Protein AF-A0A941TPF6-F1 (afdb_monomer)

Foldseek 3Di:
DADPVGAEDECAQLAAEPCCLVVVDHDPDDPDSVVSVVSSVVVVVVVVVVYHYDHHHYPVSVVPADDPPDDSD

Solvent-accessible surface area (backbone atoms only — not comparable to full-atom values): 4439 Å² total; per-residue (Å²): 91,81,52,98,93,44,42,38,41,81,42,40,86,70,28,39,32,70,58,29,62,75,68,65,49,72,68,95,78,67,95,51,68,66,62,44,51,53,48,38,52,52,52,52,53,43,40,75,73,64,30,47,75,43,55,47,68,30,68,76,66,52,72,77,49,58,55,86,92,46,68,78,116

Nearest PDB structures (foldseek):
  5eh9-assembly1_A  TM=8.612E-01  e=3.701E-04  Bacillus thuringiensis serovar kurstaki
  5eht-assembly1_A  TM=8.667E-01  e=4.860E-04  Bacillus thuringiensis
  4j5h-assembly1_A  TM=8.666E-01  e=6.381E-04  Bacillus thuringiensis
  2br6-assembly1_A  TM=8.637E-01  e=6.381E-04  Bacillus thuringiensis
  2btn-assembly1_A  TM=8.655E-01  e=7.827E-04  Bacillus thuringiensis

pLDDT: mean 93.16, std 4.24, range [78.12, 97.88]

Mean predicted aligned error: 2.98 Å

Radius of gyration: 12.85 Å; Cα contacts (8 Å, |Δi|>4): 81; chains: 1; bounding box: 31×24×36 Å

Secondary structure (DSSP, 8-state):
-EETTEEEEEEETT-SSHHHHHS----S--S-HHHHHHHHHHHHHHHHTTPEEEESS-HHHHHTSPPTTS---

Sequence (73 aa):
VRTEKGEVVLTGDACYFCRTLRER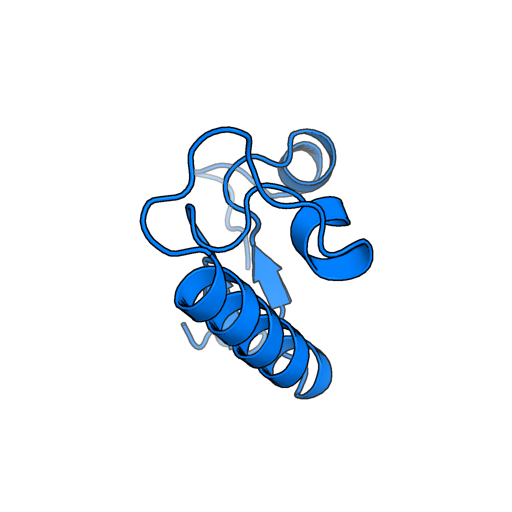RLPRFVFDRSAMLESLDRLAALEQGGAKLFFGHDPDFWKDVPQAPVPAF

Structure (mmCIF, N/CA/C/O backbone):
data_AF-A0A941TPF6-F1
#
_entry.id   AF-A0A941TPF6-F1
#
loop_
_atom_site.group_PDB
_atom_site.id
_atom_site.type_symbol
_atom_site.label_atom_id
_atom_site.label_alt_id
_atom_site.label_comp_id
_atom_site.label_asym_id
_atom_site.label_entity_id
_atom_site.label_seq_id
_atom_site.pdbx_PDB_ins_code
_atom_site.Cartn_x
_atom_site.Cartn_y
_atom_site.Cartn_z
_atom_site.occupancy
_atom_site.B_iso_or_equiv
_atom_site.auth_seq_id
_atom_site.auth_comp_id
_atom_site.auth_asym_id
_atom_site.auth_atom_id
_atom_site.pdbx_PDB_model_num
ATOM 1 N N . VAL A 1 1 ? 4.024 3.201 11.168 1.00 89.44 1 VAL A N 1
ATOM 2 C C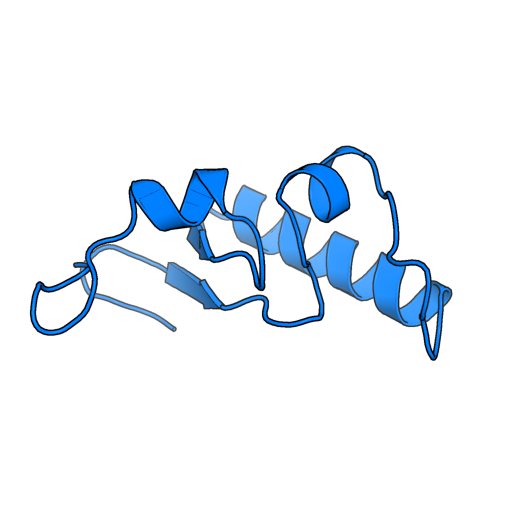A . VAL A 1 1 ? 3.279 3.969 12.191 1.00 89.44 1 VAL A CA 1
ATOM 3 C C . VAL A 1 1 ? 2.660 2.979 13.152 1.00 89.44 1 VAL A C 1
ATOM 5 O O . VAL A 1 1 ? 2.060 2.015 12.699 1.00 89.44 1 VAL A O 1
ATOM 8 N N . ARG A 1 2 ? 2.837 3.170 14.459 1.00 92.62 2 ARG A N 1
ATOM 9 C CA . ARG A 1 2 ? 2.210 2.311 15.468 1.00 92.62 2 ARG A CA 1
ATOM 10 C C . ARG A 1 2 ?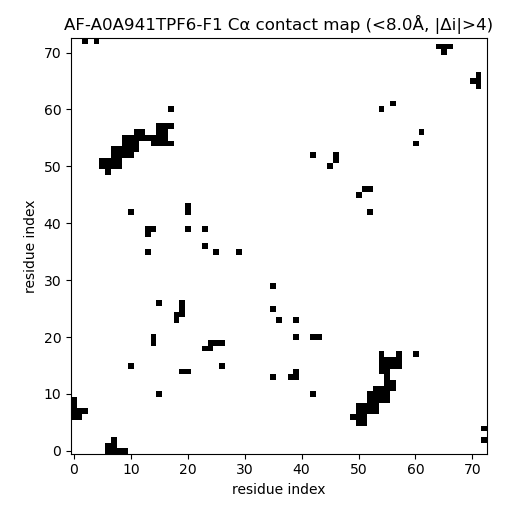 0.960 3.000 15.990 1.00 92.62 2 ARG A C 1
ATOM 12 O O . ARG A 1 2 ? 1.008 4.180 16.317 1.00 92.62 2 ARG A O 1
ATOM 19 N N . THR A 1 3 ? -0.136 2.261 16.017 1.00 90.56 3 THR A N 1
ATOM 20 C CA . THR A 1 3 ? -1.441 2.694 16.517 1.00 90.56 3 THR A CA 1
ATOM 21 C C . THR A 1 3 ? -1.844 1.789 17.676 1.00 90.56 3 THR A C 1
ATOM 23 O O . THR A 1 3 ? -1.262 0.718 17.854 1.00 90.56 3 THR A O 1
ATOM 26 N N . GLU A 1 4 ? -2.875 2.166 18.429 1.00 91.56 4 GLU A N 1
ATOM 27 C CA . GLU A 1 4 ? -3.450 1.292 19.463 1.00 91.56 4 GLU A CA 1
ATOM 28 C C . GLU A 1 4 ? -3.973 -0.037 18.887 1.00 91.56 4 GLU A C 1
ATOM 30 O O . GLU A 1 4 ? -3.989 -1.050 19.579 1.00 91.56 4 GLU A O 1
ATOM 35 N N . LYS A 1 5 ? -4.345 -0.058 17.599 1.00 88.06 5 LYS A N 1
ATOM 36 C CA . LYS A 1 5 ? -4.835 -1.250 16.889 1.00 88.06 5 LYS A CA 1
ATOM 37 C C . LYS A 1 5 ? -3.736 -2.063 16.201 1.00 88.06 5 LYS A C 1
ATOM 39 O O . LYS A 1 5 ? -4.042 -3.064 15.559 1.00 88.06 5 LYS A O 1
ATOM 44 N N . GLY A 1 6 ? -2.473 -1.650 16.319 1.00 92.56 6 GLY A N 1
ATOM 45 C CA . GLY A 1 6 ? -1.326 -2.359 15.755 1.00 92.56 6 GLY A CA 1
ATOM 46 C C . GLY A 1 6 ? -0.451 -1.510 14.835 1.00 92.56 6 GLY A C 1
ATOM 47 O O . GLY A 1 6 ? -0.560 -0.280 14.766 1.00 92.56 6 GLY A O 1
ATOM 48 N N . GLU A 1 7 ? 0.465 -2.185 14.145 1.00 96.12 7 GLU A N 1
ATOM 49 C CA . GLU A 1 7 ? 1.439 -1.556 13.259 1.00 96.12 7 GLU A CA 1
ATOM 50 C C . GLU A 1 7 ? 0.893 -1.413 11.836 1.00 96.12 7 GLU A C 1
ATOM 52 O O . GLU A 1 7 ? 0.374 -2.354 11.238 1.00 96.12 7 GLU A O 1
ATOM 57 N N . VAL A 1 8 ? 1.022 -0.206 11.294 1.00 95.81 8 VAL A N 1
ATOM 58 C CA . VAL A 1 8 ? 0.589 0.164 9.948 1.00 95.81 8 VAL A CA 1
ATOM 59 C C . VAL A 1 8 ? 1.785 0.672 9.160 1.00 95.81 8 VAL A C 1
ATOM 61 O O . VAL A 1 8 ? 2.555 1.505 9.648 1.00 95.81 8 VAL A O 1
ATOM 64 N N . VAL A 1 9 ? 1.922 0.233 7.915 1.00 97.31 9 VAL A N 1
ATOM 65 C CA . VAL A 1 9 ? 2.953 0.715 6.991 1.00 97.31 9 VAL A CA 1
ATOM 66 C C . VAL A 1 9 ? 2.272 1.366 5.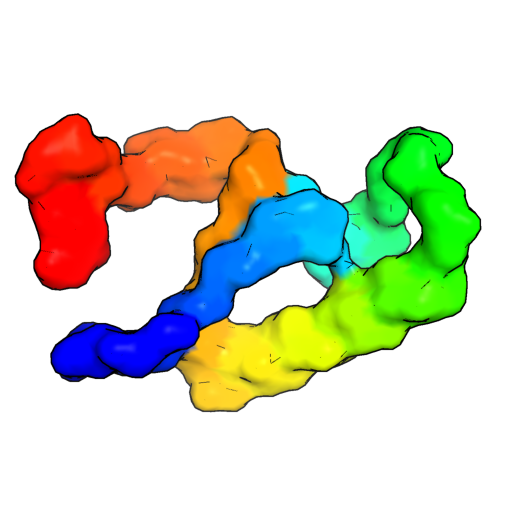797 1.00 97.31 9 VAL A C 1
ATOM 68 O O . VAL A 1 9 ? 1.538 0.716 5.059 1.00 97.31 9 VAL A O 1
ATOM 71 N N . LEU A 1 10 ? 2.532 2.657 5.600 1.00 96.38 10 LEU A N 1
ATOM 72 C CA . LEU A 1 10 ? 2.131 3.371 4.391 1.00 96.38 10 LEU A CA 1
ATOM 73 C C . LEU A 1 10 ? 3.205 3.111 3.336 1.00 96.38 10 LEU A C 1
ATOM 75 O O . LEU A 1 10 ? 4.345 3.541 3.512 1.00 96.38 10 LEU A O 1
ATOM 79 N N . THR A 1 11 ? 2.882 2.371 2.276 1.00 96.50 11 THR A N 1
ATOM 80 C CA . THR A 1 11 ? 3.905 1.936 1.311 1.00 96.50 11 THR A CA 1
ATOM 81 C C . THR A 1 11 ? 4.259 3.023 0.303 1.00 96.50 11 THR A C 1
ATOM 83 O O . THR A 1 11 ? 5.347 2.992 -0.270 1.00 96.50 11 THR A O 1
ATOM 86 N N . GLY A 1 12 ? 3.334 3.956 0.053 1.00 94.50 12 GLY A N 1
ATOM 87 C CA . GLY A 1 12 ? 3.448 4.935 -1.025 1.00 94.50 12 GLY A CA 1
ATOM 88 C C . GLY A 1 12 ? 3.826 4.265 -2.347 1.00 94.50 12 GLY A C 1
ATOM 89 O O . GLY A 1 12 ? 3.391 3.150 -2.653 1.00 94.50 12 GLY A O 1
ATOM 90 N N . ASP A 1 13 ? 4.716 4.912 -3.087 1.00 94.25 13 ASP A N 1
ATOM 91 C CA . ASP A 1 13 ? 5.171 4.450 -4.396 1.00 94.25 13 ASP A CA 1
ATOM 92 C C . ASP A 1 13 ? 6.137 3.249 -4.349 1.00 94.25 13 ASP A C 1
ATOM 94 O O . ASP A 1 13 ? 6.438 2.651 -5.382 1.00 94.25 13 ASP A O 1
ATOM 98 N N . ALA A 1 14 ? 6.581 2.810 -3.168 1.00 92.75 14 ALA A N 1
ATOM 99 C CA . ALA A 1 14 ? 7.341 1.562 -3.068 1.00 92.75 14 ALA A CA 1
ATOM 100 C C . ALA A 1 14 ? 6.475 0.334 -3.417 1.00 92.75 14 ALA A C 1
ATOM 102 O O . ALA A 1 14 ? 6.998 -0.678 -3.880 1.00 92.75 14 ALA A O 1
ATOM 103 N N . CYS A 1 15 ? 5.151 0.423 -3.235 1.00 94.50 15 CYS A N 1
ATOM 104 C CA . CYS A 1 15 ? 4.203 -0.615 -3.633 1.00 94.50 15 CYS A CA 1
ATOM 105 C C . CYS A 1 15 ? 2.863 -0.000 -4.057 1.00 94.50 15 CYS A C 1
ATOM 107 O O . CYS A 1 15 ? 2.053 0.402 -3.223 1.00 94.50 15 CYS A O 1
ATOM 109 N N . TYR A 1 16 ? 2.624 0.045 -5.369 1.00 89.88 16 TYR A N 1
ATOM 110 C CA . TYR A 1 16 ? 1.445 0.701 -5.939 1.00 89.88 16 TYR A CA 1
ATOM 111 C C . TYR A 1 16 ? 0.172 -0.095 -5.652 1.00 89.88 16 TYR A C 1
ATOM 113 O O . TYR A 1 16 ? -0.798 0.455 -5.142 1.00 89.88 16 TYR A O 1
ATOM 121 N N . PHE A 1 17 ? 0.198 -1.389 -5.973 1.00 90.62 17 PHE A N 1
ATOM 122 C CA . PHE A 1 17 ? -0.944 -2.293 -5.874 1.00 90.62 17 PHE A CA 1
ATOM 123 C C . PHE A 1 17 ? -0.620 -3.494 -4.990 1.00 90.62 17 PHE A C 1
ATOM 125 O O . PHE A 1 17 ? 0.538 -3.906 -4.929 1.00 90.62 17 PHE A O 1
ATOM 132 N N . CYS A 1 18 ? -1.631 -4.154 -4.425 1.00 85.88 18 CYS A N 1
ATOM 133 C CA . CYS A 1 18 ? -1.452 -5.447 -3.760 1.00 85.88 18 CYS A CA 1
ATOM 134 C C . CYS A 1 18 ? -0.752 -6.455 -4.693 1.00 85.88 18 CYS A C 1
ATOM 136 O O . CYS A 1 18 ? 0.225 -7.106 -4.318 1.00 85.88 18 CYS A O 1
ATOM 138 N N . ARG A 1 19 ? -1.152 -6.488 -5.973 1.00 84.69 19 ARG A N 1
ATOM 139 C CA . ARG A 1 19 ? -0.487 -7.308 -7.003 1.00 84.69 19 ARG A CA 1
ATOM 140 C C . ARG A 1 19 ? 0.991 -6.961 -7.218 1.00 84.69 19 ARG A C 1
ATOM 142 O O . ARG A 1 19 ? 1.760 -7.844 -7.574 1.00 84.69 19 ARG A O 1
ATOM 149 N N . THR A 1 20 ? 1.424 -5.715 -6.991 1.00 78.12 20 THR A N 1
ATOM 150 C CA . THR A 1 20 ? 2.847 -5.343 -7.105 1.00 78.12 20 THR A CA 1
ATOM 151 C C . THR A 1 20 ? 3.676 -6.121 -6.090 1.00 78.12 20 THR A C 1
ATOM 153 O O . THR A 1 20 ? 4.723 -6.656 -6.450 1.00 78.12 20 THR A O 1
ATOM 156 N N . LEU A 1 21 ? 3.171 -6.259 -4.861 1.00 87.75 21 LEU A N 1
ATOM 157 C CA . LEU A 1 21 ? 3.807 -7.054 -3.816 1.00 87.75 21 LEU A CA 1
ATOM 158 C C . LEU A 1 21 ? 3.700 -8.560 -4.093 1.00 87.75 21 LEU A C 1
ATOM 160 O O . LEU A 1 21 ? 4.698 -9.272 -4.022 1.00 87.75 21 LEU A O 1
ATOM 164 N N . 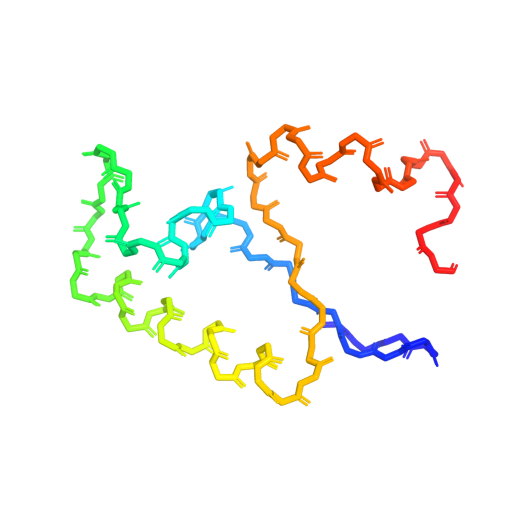ARG A 1 22 ? 2.497 -9.049 -4.424 1.00 90.62 22 ARG A N 1
ATOM 165 C CA . ARG A 1 22 ? 2.217 -10.491 -4.569 1.00 90.62 22 ARG A CA 1
ATOM 166 C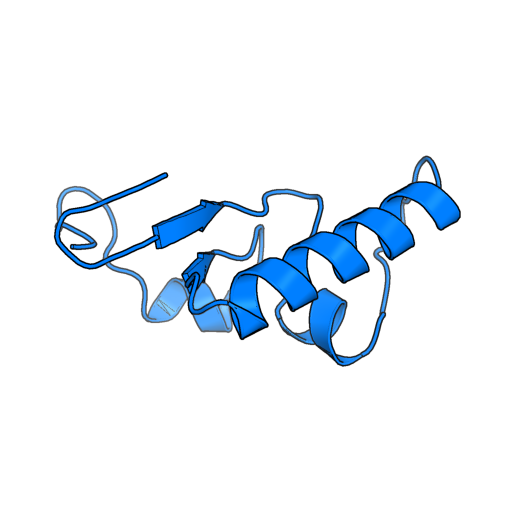 C . ARG A 1 22 ? 2.832 -11.113 -5.817 1.00 90.62 22 ARG A C 1
ATOM 168 O O . ARG A 1 22 ? 3.401 -12.194 -5.744 1.00 90.62 22 ARG A O 1
ATOM 175 N N . GLU A 1 23 ? 2.730 -10.431 -6.952 1.00 92.69 23 GLU A N 1
ATOM 176 C CA . GLU A 1 23 ? 3.178 -10.935 -8.257 1.00 92.69 23 GLU A CA 1
ATOM 177 C C . GLU A 1 23 ? 4.574 -10.428 -8.631 1.00 92.69 23 GLU A C 1
ATOM 179 O O . GLU A 1 23 ? 5.086 -10.759 -9.699 1.00 92.69 23 GLU A O 1
ATOM 184 N N . ARG A 1 24 ? 5.185 -9.578 -7.793 1.00 90.06 24 ARG A N 1
ATOM 185 C CA . ARG A 1 24 ? 6.459 -8.892 -8.084 1.00 90.06 24 ARG A CA 1
ATOM 186 C C . ARG A 1 24 ? 6.413 -8.099 -9.396 1.00 90.06 24 ARG A C 1
ATOM 188 O O . ARG A 1 24 ? 7.430 -7.894 -10.065 1.00 90.06 24 ARG A O 1
ATOM 195 N N . ARG A 1 25 ? 5.218 -7.638 -9.778 1.00 89.25 25 ARG A N 1
ATOM 196 C CA . ARG A 1 25 ? 4.988 -6.875 -11.004 1.00 89.25 25 ARG A CA 1
ATOM 197 C C . ARG A 1 25 ? 5.279 -5.401 -10.757 1.00 89.25 25 ARG A C 1
ATOM 199 O O . ARG A 1 25 ? 4.441 -4.663 -10.234 1.00 89.25 25 ARG A O 1
ATOM 206 N N . LEU A 1 26 ? 6.475 -4.989 -11.157 1.00 90.12 26 LEU A N 1
ATOM 207 C CA . LEU A 1 26 ? 6.925 -3.611 -11.008 1.00 90.12 26 LEU A CA 1
ATOM 208 C C . LEU A 1 26 ? 6.167 -2.653 -11.948 1.00 90.12 26 LEU A C 1
ATOM 210 O O . LEU A 1 26 ? 5.695 -3.077 -13.011 1.00 90.12 26 LEU A O 1
ATOM 214 N N . PRO A 1 27 ? 6.052 -1.364 -11.582 1.00 87.25 27 PRO A N 1
ATOM 215 C CA . PRO A 1 27 ? 5.534 -0.329 -12.468 1.00 87.25 27 PRO A CA 1
ATOM 216 C C . PRO A 1 27 ? 6.347 -0.196 -13.760 1.00 87.25 27 PRO A C 1
ATOM 218 O O . PRO A 1 27 ? 7.479 -0.663 -13.869 1.00 87.25 27 PRO A O 1
ATOM 221 N N . ARG A 1 28 ? 5.775 0.494 -14.753 1.00 89.56 28 ARG A N 1
ATOM 222 C CA . ARG A 1 28 ? 6.476 0.802 -16.011 1.00 89.56 28 ARG A CA 1
ATOM 223 C C . ARG A 1 28 ? 7.699 1.695 -15.790 1.00 89.56 28 ARG A C 1
ATOM 225 O O . ARG A 1 28 ? 8.690 1.550 -16.497 1.00 89.56 28 ARG A O 1
ATOM 232 N N . PHE A 1 29 ? 7.598 2.632 -14.852 1.00 88.69 29 PHE A N 1
ATOM 233 C CA . PHE A 1 29 ? 8.647 3.592 -14.537 1.00 88.69 29 PHE A CA 1
ATOM 234 C C . PHE A 1 29 ? 9.271 3.214 -13.203 1.00 88.69 29 PHE A C 1
ATOM 236 O O . PHE A 1 29 ? 8.612 3.260 -12.169 1.00 88.69 29 PHE A O 1
ATOM 243 N N . VAL A 1 30 ? 10.534 2.809 -13.251 1.00 92.81 30 VAL A N 1
ATOM 244 C CA . VAL A 1 30 ? 11.308 2.392 -12.085 1.00 92.81 30 VAL A CA 1
ATOM 245 C C . VAL A 1 30 ? 12.685 3.017 -12.219 1.00 92.81 30 VAL A C 1
ATOM 247 O O . VAL A 1 30 ? 13.334 2.844 -13.247 1.00 92.81 30 VAL A O 1
ATOM 250 N N . PHE A 1 31 ? 13.107 3.761 -11.198 1.00 95.19 31 PHE A N 1
ATOM 251 C CA . PHE A 1 31 ? 14.439 4.364 -11.166 1.00 95.19 31 PHE A CA 1
ATOM 252 C C . PHE A 1 31 ? 15.525 3.297 -10.972 1.00 95.19 31 PHE A C 1
ATOM 254 O O . PHE A 1 31 ? 16.454 3.213 -11.768 1.00 95.19 31 PHE A O 1
ATOM 261 N N . ASP A 1 32 ? 15.356 2.436 -9.963 1.00 96.81 32 ASP A N 1
ATOM 262 C CA . ASP A 1 32 ? 16.236 1.300 -9.684 1.00 96.81 32 ASP A CA 1
ATOM 263 C C . ASP A 1 32 ? 15.403 0.039 -9.428 1.00 96.81 32 ASP A C 1
ATOM 265 O O . ASP A 1 32 ? 14.609 -0.044 -8.486 1.00 96.81 32 ASP A O 1
ATOM 269 N N . ARG A 1 33 ? 15.579 -0.954 -10.304 1.00 94.56 33 ARG A N 1
ATOM 270 C CA . ARG A 1 33 ? 14.830 -2.210 -10.262 1.00 94.56 33 ARG A CA 1
ATOM 271 C C . ARG A 1 33 ? 15.214 -3.086 -9.074 1.00 94.56 33 ARG A C 1
ATOM 273 O O . ARG A 1 33 ? 14.329 -3.714 -8.496 1.00 94.56 33 ARG A O 1
ATOM 280 N N . SER A 1 34 ? 16.502 -3.155 -8.739 1.00 96.19 34 SER A N 1
ATOM 281 C CA . SER A 1 34 ? 16.981 -3.986 -7.630 1.00 96.19 34 SER A CA 1
ATOM 282 C C . SER A 1 34 ? 16.496 -3.405 -6.312 1.00 96.19 34 SER A C 1
ATOM 284 O O . SER A 1 34 ? 15.829 -4.094 -5.544 1.00 96.19 34 SER A O 1
ATOM 286 N N . ALA A 1 35 ? 16.705 -2.101 -6.118 1.00 96.75 35 ALA A N 1
ATOM 287 C CA . ALA A 1 35 ? 16.287 -1.412 -4.903 1.00 96.75 35 ALA A CA 1
ATOM 288 C C . ALA A 1 35 ? 14.763 -1.475 -4.692 1.00 96.75 35 ALA A C 1
ATOM 290 O O . ALA A 1 35 ? 14.286 -1.589 -3.559 1.00 96.75 35 ALA A O 1
ATOM 291 N N . MET A 1 36 ? 13.972 -1.447 -5.773 1.00 95.81 36 MET A N 1
ATOM 292 C CA . MET A 1 36 ? 12.522 -1.613 -5.672 1.00 95.81 36 MET A CA 1
ATOM 293 C C . MET A 1 36 ? 12.135 -3.035 -5.250 1.00 95.81 36 MET A C 1
ATOM 295 O O . MET A 1 36 ? 11.274 -3.193 -4.388 1.00 95.81 36 MET A O 1
ATOM 299 N N . LEU A 1 37 ? 12.777 -4.071 -5.799 1.00 95.88 37 LEU A N 1
ATOM 300 C CA . LEU A 1 37 ? 12.529 -5.458 -5.387 1.00 95.88 37 LEU A CA 1
ATOM 301 C C . LEU A 1 37 ? 12.912 -5.695 -3.922 1.00 95.88 37 LEU A C 1
ATOM 303 O O . LEU A 1 37 ? 12.122 -6.284 -3.189 1.00 95.88 37 LEU A O 1
ATOM 307 N N . GLU A 1 38 ? 14.049 -5.161 -3.479 1.00 97.50 38 GLU A N 1
ATOM 308 C CA . GLU A 1 38 ? 14.470 -5.211 -2.072 1.00 97.50 38 GLU A CA 1
ATOM 309 C C . GLU A 1 38 ? 13.479 -4.483 -1.153 1.00 97.50 38 GLU A C 1
ATOM 311 O O . GLU A 1 38 ? 13.209 -4.915 -0.031 1.00 97.50 38 GLU A O 1
ATOM 316 N N . SER A 1 39 ? 12.893 -3.383 -1.631 1.00 97.00 39 SER A N 1
ATOM 317 C CA . SER A 1 39 ? 11.835 -2.678 -0.905 1.00 97.00 39 SER A CA 1
ATOM 318 C C . SER A 1 39 ? 10.577 -3.544 -0.776 1.00 97.00 39 SER A C 1
ATOM 320 O O . SER A 1 39 ? 9.997 -3.607 0.307 1.00 97.00 39 SER A O 1
ATOM 322 N N . LEU A 1 40 ? 10.187 -4.269 -1.833 1.00 97.00 40 LEU A N 1
ATOM 323 C CA . LEU A 1 40 ? 9.080 -5.233 -1.779 1.00 97.00 40 LEU A CA 1
ATOM 324 C C . LEU A 1 40 ? 9.369 -6.393 -0.814 1.00 97.00 40 LEU A C 1
ATOM 326 O O . LEU A 1 40 ? 8.466 -6.801 -0.088 1.00 97.00 40 LEU A O 1
ATOM 330 N N . ASP A 1 41 ? 10.611 -6.883 -0.747 1.00 97.31 41 ASP A N 1
ATOM 331 C CA . ASP A 1 41 ? 11.017 -7.903 0.232 1.00 97.31 41 ASP A CA 1
ATOM 332 C C . ASP A 1 41 ? 10.826 -7.418 1.671 1.00 97.31 41 ASP A C 1
ATOM 334 O O . ASP A 1 41 ? 10.242 -8.119 2.501 1.00 97.31 41 ASP A O 1
ATOM 338 N N . ARG A 1 42 ? 11.255 -6.187 1.967 1.00 97.88 42 ARG A N 1
ATOM 339 C CA . ARG A 1 42 ? 11.076 -5.588 3.298 1.00 97.88 42 ARG A CA 1
ATOM 340 C C . ARG A 1 42 ? 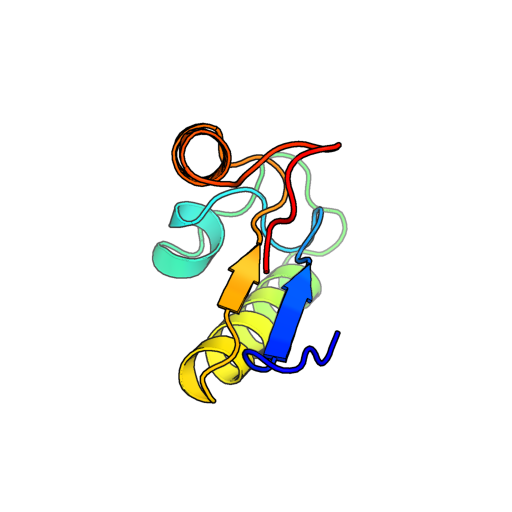9.601 -5.401 3.646 1.00 97.88 42 ARG A C 1
ATOM 342 O O . A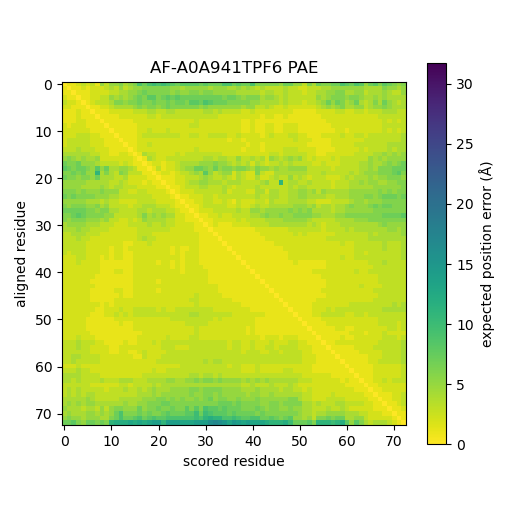RG A 1 42 ? 9.207 -5.691 4.772 1.00 97.88 42 ARG A O 1
ATOM 349 N N . LEU A 1 43 ? 8.781 -4.949 2.697 1.00 97.81 43 LEU A N 1
ATOM 350 C CA . LEU A 1 43 ? 7.338 -4.795 2.902 1.00 97.81 43 LEU A CA 1
ATOM 351 C C . LEU A 1 43 ? 6.650 -6.142 3.164 1.00 97.81 43 LEU A C 1
ATOM 353 O O . LEU A 1 43 ? 5.827 -6.230 4.073 1.00 97.81 43 LEU A O 1
ATOM 357 N N . ALA A 1 44 ? 7.023 -7.195 2.431 1.00 97.12 44 ALA A N 1
ATOM 358 C CA . ALA A 1 44 ? 6.502 -8.541 2.656 1.00 97.12 44 ALA A CA 1
ATOM 359 C C . ALA A 1 44 ? 6.896 -9.085 4.039 1.00 97.12 44 ALA A C 1
ATOM 361 O O . ALA A 1 44 ? 6.064 -9.678 4.721 1.00 97.12 44 ALA A O 1
ATOM 362 N N . ALA A 1 45 ? 8.135 -8.850 4.481 1.00 97.88 45 ALA A N 1
ATOM 363 C CA . ALA A 1 45 ? 8.587 -9.252 5.812 1.00 97.88 45 ALA A CA 1
ATOM 364 C C . ALA A 1 45 ? 7.832 -8.515 6.935 1.00 97.88 45 ALA A C 1
ATOM 366 O O . ALA A 1 45 ? 7.447 -9.132 7.926 1.00 97.88 45 ALA A O 1
ATOM 367 N N . LEU A 1 46 ? 7.574 -7.211 6.7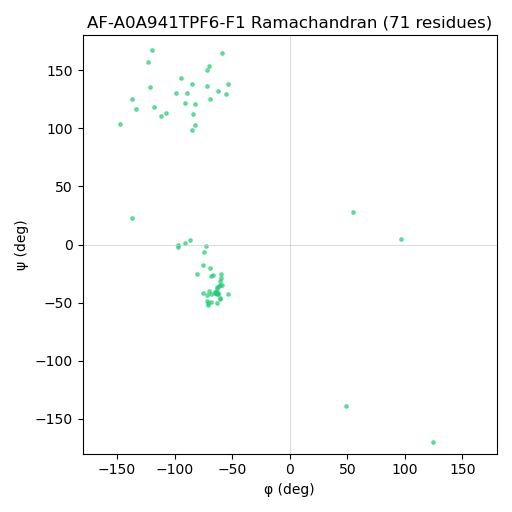75 1.00 97.50 46 LEU A N 1
ATOM 368 C CA . LEU A 1 46 ? 6.776 -6.433 7.732 1.00 97.50 46 LEU A CA 1
ATOM 369 C C . LEU A 1 46 ? 5.340 -6.957 7.827 1.00 97.50 46 LEU A C 1
ATOM 371 O O . LEU A 1 46 ? 4.804 -7.101 8.923 1.00 97.50 46 LEU A O 1
ATOM 375 N N . GLU A 1 47 ? 4.733 -7.286 6.689 1.00 96.88 47 GLU A N 1
ATOM 376 C CA . GLU A 1 47 ? 3.393 -7.866 6.655 1.00 96.88 47 GLU A CA 1
ATOM 377 C C . GLU A 1 47 ? 3.341 -9.255 7.303 1.00 96.88 47 GLU A C 1
ATOM 379 O O . GLU A 1 47 ? 2.438 -9.532 8.089 1.00 96.88 47 GLU A O 1
ATOM 384 N N . GLN A 1 48 ? 4.342 -10.108 7.055 1.00 97.06 48 GLN A N 1
ATOM 385 C CA . GLN A 1 48 ? 4.488 -11.397 7.747 1.00 97.06 48 GLN A CA 1
ATOM 386 C C . GLN A 1 48 ? 4.654 -11.226 9.263 1.00 97.06 48 GLN A C 1
ATOM 388 O O . GLN A 1 48 ? 4.190 -12.066 10.030 1.00 97.06 48 GLN A O 1
ATOM 393 N N . GLY A 1 49 ? 5.271 -10.124 9.696 1.00 96.56 49 GLY A N 1
ATOM 394 C CA . GLY A 1 49 ? 5.362 -9.718 11.099 1.00 96.56 49 GLY A CA 1
ATOM 395 C C . GLY A 1 49 ? 4.054 -9.189 11.701 1.00 96.56 49 GLY A C 1
ATOM 396 O O . GLY A 1 49 ? 4.029 -8.858 12.884 1.00 96.56 49 GLY A O 1
ATOM 397 N N . GLY A 1 50 ? 2.973 -9.110 10.920 1.00 96.38 50 GLY A N 1
ATOM 398 C CA . GLY A 1 50 ? 1.650 -8.671 11.365 1.00 96.38 50 GLY A CA 1
ATOM 399 C C . GLY A 1 50 ? 1.338 -7.200 11.089 1.00 96.38 50 GLY A C 1
ATOM 400 O O . GLY A 1 50 ? 0.276 -6.724 11.494 1.00 96.38 50 GLY A O 1
ATOM 401 N N . ALA A 1 51 ? 2.218 -6.464 10.403 1.00 96.94 51 ALA A N 1
ATOM 402 C CA . ALA A 1 51 ? 1.921 -5.088 10.025 1.00 96.94 51 ALA A CA 1
ATOM 403 C C . ALA A 1 51 ? 0.861 -5.036 8.913 1.00 96.94 51 ALA A C 1
ATOM 405 O O . ALA A 1 51 ? 0.941 -5.751 7.914 1.00 96.94 51 ALA A O 1
ATOM 406 N N . LYS A 1 52 ? -0.107 -4.125 9.035 1.00 94.94 52 LYS A N 1
ATOM 407 C CA . LYS A 1 52 ? -1.071 -3.853 7.964 1.00 94.94 52 LYS A CA 1
ATOM 408 C C . LYS A 1 52 ? -0.460 -2.888 6.951 1.00 94.94 52 LYS A C 1
ATOM 410 O O . LYS A 1 52 ? -0.107 -1.758 7.296 1.00 94.94 52 LYS A O 1
ATOM 415 N N . LEU A 1 53 ? -0.369 -3.310 5.694 1.00 96.19 53 LEU A N 1
ATOM 416 C CA . LEU A 1 53 ? 0.103 -2.456 4.605 1.00 96.19 53 LEU A CA 1
ATOM 417 C C . LEU A 1 53 ? -1.043 -1.612 4.033 1.00 96.19 53 LEU A C 1
ATOM 419 O O . LEU A 1 53 ? -2.149 -2.109 3.828 1.00 96.19 53 LEU A O 1
ATOM 423 N N . PHE A 1 54 ? -0.764 -0.340 3.758 1.00 95.81 54 PHE A N 1
ATOM 424 C CA . PHE A 1 54 ? -1.626 0.555 2.988 1.00 95.81 54 PHE A CA 1
ATOM 425 C C . PHE A 1 54 ? -0.935 0.858 1.662 1.00 95.81 54 PHE A C 1
ATOM 427 O O . PHE A 1 54 ? 0.101 1.530 1.647 1.00 95.81 54 PHE A O 1
ATOM 434 N N . PHE A 1 55 ? -1.500 0.328 0.575 1.00 96.12 55 PHE A N 1
ATOM 435 C CA . PHE A 1 55 ? -0.931 0.420 -0.769 1.00 96.12 55 PHE A CA 1
ATOM 436 C C . PHE A 1 55 ? -1.045 1.833 -1.345 1.00 96.12 55 PHE A C 1
ATOM 438 O O . PHE A 1 55 ? -1.988 2.561 -1.041 1.00 96.12 55 PHE A O 1
ATOM 445 N N . GLY A 1 56 ? -0.098 2.217 -2.204 1.00 95.19 56 GLY A N 1
ATOM 446 C CA . GLY A 1 56 ? -0.025 3.581 -2.729 1.00 95.19 56 GLY A CA 1
ATOM 447 C C . GLY A 1 56 ? -1.236 3.980 -3.574 1.00 95.19 56 GLY A C 1
ATOM 448 O O . GLY A 1 56 ? -1.846 5.011 -3.317 1.00 95.19 56 GLY A O 1
ATOM 449 N N . HIS A 1 57 ? -1.609 3.145 -4.549 1.00 94.88 57 HIS A N 1
ATOM 450 C CA . HIS A 1 57 ? -2.554 3.504 -5.619 1.00 94.88 57 HIS A CA 1
ATOM 451 C C . HIS A 1 57 ? -3.571 2.401 -5.923 1.00 94.88 57 HIS A C 1
ATOM 453 O O . HIS A 1 57 ? -4.093 2.343 -7.032 1.00 94.88 57 HIS A O 1
ATOM 459 N N . ASP A 1 58 ? -3.830 1.494 -4.980 1.00 94.75 58 ASP A N 1
ATOM 460 C CA . ASP A 1 58 ? -4.728 0.359 -5.196 1.00 94.75 58 ASP A CA 1
ATOM 461 C C . ASP A 1 58 ? -6.205 0.748 -5.006 1.00 94.75 58 ASP A C 1
ATOM 463 O O . ASP A 1 58 ? -6.653 0.887 -3.865 1.00 94.75 58 ASP A O 1
ATOM 467 N N . PRO A 1 59 ? -6.984 0.938 -6.088 1.00 94.25 59 PRO A N 1
ATOM 468 C CA . PRO A 1 59 ? -8.344 1.446 -5.967 1.00 94.25 59 PRO A CA 1
ATOM 469 C C . PRO A 1 59 ? -9.278 0.447 -5.287 1.00 94.25 59 PRO A C 1
ATOM 471 O O . PRO A 1 59 ? -10.261 0.869 -4.687 1.00 94.25 59 PRO A O 1
ATOM 474 N N . ASP A 1 60 ? -9.005 -0.856 -5.385 1.00 93.50 60 ASP A N 1
ATOM 475 C CA . ASP A 1 60 ? -9.850 -1.870 -4.763 1.00 93.50 60 ASP A CA 1
ATOM 476 C C . ASP A 1 60 ? -9.606 -1.908 -3.258 1.00 93.50 60 ASP A C 1
ATOM 478 O O . ASP A 1 60 ? -10.563 -1.898 -2.493 1.00 93.50 60 ASP A O 1
ATOM 482 N N . PHE A 1 61 ? -8.345 -1.816 -2.828 1.00 93.75 61 PHE A N 1
ATOM 483 C CA . PHE A 1 61 ? -8.010 -1.653 -1.412 1.00 93.75 61 PHE A CA 1
ATOM 484 C C . PHE A 1 61 ? -8.606 -0.370 -0.812 1.00 93.75 61 PHE A C 1
ATOM 486 O O . PHE A 1 61 ? -9.188 -0.404 0.270 1.00 93.75 61 PHE A O 1
ATOM 493 N N . TRP A 1 62 ? -8.469 0.770 -1.499 1.00 94.25 62 TRP A N 1
ATOM 494 C CA . TRP A 1 62 ? -8.869 2.071 -0.951 1.00 94.25 62 TRP A CA 1
ATOM 495 C C . TRP A 1 62 ? -10.386 2.252 -0.802 1.00 94.25 62 TRP A C 1
ATOM 497 O O . TRP A 1 62 ? -10.799 3.081 0.008 1.00 94.25 62 TRP A O 1
ATOM 507 N N . LYS A 1 63 ? -11.218 1.469 -1.506 1.00 94.38 63 LYS A N 1
ATOM 508 C CA . LYS A 1 63 ? -12.686 1.473 -1.326 1.00 94.38 63 LYS A CA 1
ATOM 509 C C . LYS A 1 63 ? -13.105 1.130 0.103 1.00 94.38 63 LYS A C 1
ATOM 511 O O . LYS A 1 63 ? -14.077 1.695 0.596 1.00 94.38 63 LYS A O 1
ATOM 516 N N . ASP A 1 64 ? -12.356 0.245 0.755 1.00 92.06 64 ASP A N 1
ATOM 517 C CA . ASP A 1 64 ? -12.686 -0.277 2.084 1.00 92.06 64 ASP A CA 1
ATOM 518 C C . ASP A 1 64 ? -11.957 0.468 3.214 1.00 92.06 64 ASP A C 1
ATOM 520 O O . ASP A 1 64 ? -12.123 0.152 4.395 1.00 92.06 64 ASP A O 1
ATOM 524 N N . VAL A 1 65 ? -11.132 1.464 2.878 1.00 92.94 65 VAL A N 1
ATOM 525 C CA . VAL A 1 65 ? -10.412 2.280 3.858 1.00 92.94 65 VAL A CA 1
ATOM 526 C C . VAL A 1 65 ? -11.251 3.511 4.217 1.00 92.94 65 VAL A C 1
ATOM 528 O O . VAL A 1 65 ? -11.536 4.320 3.327 1.00 92.94 65 VAL A O 1
ATOM 531 N N . PRO A 1 66 ? -11.599 3.717 5.505 1.00 93.31 66 PRO A N 1
ATOM 532 C CA . PRO A 1 66 ? -12.289 4.924 5.943 1.00 93.31 66 PRO A CA 1
ATOM 533 C C . PRO A 1 66 ? -11.523 6.187 5.543 1.00 93.31 66 PRO A C 1
ATOM 535 O O . PRO A 1 66 ? -10.322 6.309 5.790 1.00 93.31 66 PRO A O 1
ATOM 538 N N . GLN A 1 67 ? -12.232 7.120 4.911 1.00 93.56 67 GLN A N 1
ATOM 539 C CA . GLN A 1 67 ? -11.677 8.394 4.469 1.00 93.56 67 GLN A CA 1
ATOM 540 C C . GLN A 1 67 ? -11.925 9.472 5.516 1.00 93.56 67 GLN A C 1
ATOM 542 O O . GLN A 1 67 ? -12.994 9.521 6.128 1.00 93.56 67 GLN A O 1
ATOM 547 N N . ALA A 1 68 ? -10.957 10.374 5.684 1.00 91.25 68 ALA A N 1
ATOM 548 C CA . ALA A 1 68 ? -11.105 11.504 6.590 1.00 91.25 68 ALA A CA 1
ATOM 549 C C . ALA A 1 68 ? -12.393 12.296 6.268 1.00 91.25 68 ALA A C 1
ATOM 551 O O . ALA A 1 68 ? -12.695 12.521 5.093 1.00 91.25 68 ALA A O 1
ATOM 552 N N . PRO A 1 69 ? -13.158 12.728 7.288 1.00 94.88 69 PRO A N 1
ATOM 553 C CA . PRO A 1 69 ? -12.826 12.729 8.718 1.00 94.88 69 PRO A CA 1
ATOM 554 C C . PRO A 1 69 ? -13.145 11.422 9.468 1.00 94.88 69 PRO A C 1
ATOM 556 O O . PRO A 1 69 ? -12.982 11.378 10.685 1.00 94.88 69 PRO A O 1
ATOM 559 N N . VAL A 1 70 ? -13.607 10.367 8.790 1.00 94.31 70 VAL A N 1
ATOM 560 C CA . VAL A 1 70 ? -13.906 9.083 9.438 1.00 94.31 70 VAL A CA 1
ATOM 561 C C . VAL A 1 70 ? -12.594 8.424 9.890 1.00 94.31 70 VAL A C 1
ATOM 563 O O . VAL A 1 70 ? -11.699 8.240 9.061 1.00 94.31 70 VAL A O 1
ATOM 566 N N . PRO A 1 71 ? -12.444 8.061 11.178 1.00 85.69 71 PRO A N 1
ATOM 567 C CA . PRO A 1 71 ? -11.234 7.407 11.662 1.00 85.69 71 PRO A CA 1
ATOM 568 C C . PRO A 1 71 ? -11.005 6.053 10.979 1.00 85.69 71 PRO A C 1
ATOM 570 O O . PRO A 1 71 ? -11.908 5.221 10.900 1.00 85.69 71 PRO A O 1
ATOM 573 N N . ALA A 1 72 ? -9.779 5.815 10.508 1.00 80.81 72 ALA A N 1
ATOM 574 C CA . ALA A 1 72 ? -9.367 4.516 9.967 1.00 80.81 72 ALA A CA 1
ATOM 575 C C . ALA A 1 72 ? -9.115 3.464 11.067 1.00 80.81 72 ALA A C 1
ATOM 577 O O . ALA A 1 72 ? -9.091 2.262 10.786 1.00 80.81 72 ALA A O 1
ATOM 578 N N . PHE A 1 73 ? -8.932 3.928 12.308 1.00 80.81 73 PHE A N 1
ATOM 579 C CA . PHE A 1 73 ? -8.675 3.156 13.520 1.00 80.81 73 PHE A CA 1
ATOM 580 C C . PHE A 1 73 ? -9.462 3.787 14.662 1.00 80.81 73 PHE A C 1
ATOM 582 O O . PHE A 1 73 ? -9.547 5.031 14.699 1.00 80.81 73 PHE A O 1
#